Protein AF-A0A455U6M0-F1 (afdb_monomer_lite)

Structure (mmCIF, N/CA/C/O backbone):
data_AF-A0A455U6M0-F1
#
_entry.id   AF-A0A455U6M0-F1
#
loop_
_atom_site.group_PDB
_atom_site.id
_atom_site.type_symbol
_atom_site.label_atom_id
_atom_site.label_alt_id
_atom_site.label_comp_id
_atom_site.label_asym_id
_atom_site.label_entity_id
_atom_site.label_seq_id
_atom_site.pdbx_PDB_ins_code
_atom_site.Cartn_x
_atom_site.Cartn_y
_atom_site.Cartn_z
_atom_site.occupancy
_atom_site.B_iso_or_equiv
_atom_site.auth_seq_id
_atom_site.auth_comp_id
_atom_site.auth_asym_id
_atom_site.auth_atom_id
_atom_site.pdbx_PDB_model_num
ATOM 1 N N . MET A 1 1 ? 0.529 14.957 -4.512 1.00 75.62 1 MET A N 1
ATOM 2 C CA . MET A 1 1 ? 0.672 13.975 -3.422 1.00 75.62 1 MET A CA 1
ATOM 3 C C . MET A 1 1 ? 1.592 12.875 -3.913 1.00 75.62 1 MET A C 1
ATOM 5 O O . MET A 1 1 ? 1.333 12.337 -4.983 1.00 75.62 1 MET A O 1
ATOM 9 N N . THR A 1 2 ? 2.694 12.620 -3.212 1.00 90.81 2 THR A N 1
ATOM 10 C CA . THR A 1 2 ? 3.646 11.566 -3.594 1.00 90.81 2 THR A CA 1
ATOM 11 C C . THR A 1 2 ? 3.189 10.210 -3.072 1.00 90.81 2 THR A C 1
ATOM 13 O O . THR A 1 2 ? 2.400 10.134 -2.131 1.00 90.81 2 THR A O 1
ATOM 16 N N . TYR A 1 3 ? 3.732 9.139 -3.646 1.00 91.69 3 TYR A N 1
ATOM 17 C CA . TYR A 1 3 ? 3.509 7.770 -3.186 1.00 91.69 3 TYR A CA 1
ATOM 18 C C . TYR A 1 3 ? 3.711 7.627 -1.665 1.00 91.69 3 TYR A C 1
ATOM 20 O O . TYR A 1 3 ? 2.851 7.121 -0.952 1.00 91.69 3 TYR A O 1
ATOM 28 N N . GLU A 1 4 ? 4.824 8.140 -1.139 1.00 91.38 4 GLU A N 1
ATOM 29 C CA . GLU A 1 4 ? 5.170 8.055 0.281 1.00 91.38 4 GLU A CA 1
ATOM 30 C C . GLU A 1 4 ? 4.198 8.845 1.165 1.00 91.38 4 GLU A C 1
ATOM 32 O O . GLU A 1 4 ? 3.905 8.420 2.281 1.00 91.38 4 GLU A O 1
ATOM 37 N N . GLN A 1 5 ? 3.665 9.967 0.671 1.00 92.06 5 GLN A N 1
ATOM 38 C CA . GLN A 1 5 ? 2.620 10.710 1.377 1.00 92.06 5 GLN A CA 1
ATOM 39 C C . GLN A 1 5 ? 1.335 9.886 1.461 1.00 92.06 5 GLN A C 1
ATOM 41 O O . GLN A 1 5 ? 0.785 9.751 2.547 1.00 92.06 5 GLN A O 1
ATOM 46 N N . THR A 1 6 ? 0.914 9.250 0.363 1.00 92.69 6 THR A N 1
ATOM 47 C CA . THR A 1 6 ? -0.272 8.379 0.346 1.00 92.69 6 THR A CA 1
ATOM 48 C C . THR A 1 6 ? -0.145 7.213 1.327 1.00 92.69 6 THR A C 1
ATOM 50 O O . THR A 1 6 ? -1.109 6.887 2.019 1.00 92.69 6 THR A O 1
ATOM 53 N N . VAL A 1 7 ? 1.043 6.612 1.444 1.00 93.31 7 VAL A N 1
ATOM 54 C CA . VAL A 1 7 ? 1.326 5.554 2.432 1.00 93.31 7 VAL A CA 1
ATOM 55 C C . VAL A 1 7 ? 1.088 6.070 3.854 1.00 93.31 7 VAL A C 1
ATOM 57 O O . VAL A 1 7 ? 0.344 5.463 4.624 1.00 93.31 7 VAL A O 1
ATOM 60 N N . VAL A 1 8 ? 1.701 7.205 4.202 1.00 93.50 8 VAL A N 1
ATOM 61 C CA . VAL A 1 8 ? 1.610 7.796 5.545 1.00 93.50 8 VAL A CA 1
ATOM 62 C C . VAL A 1 8 ? 0.184 8.249 5.860 1.00 93.50 8 VAL A C 1
ATOM 64 O O . VAL A 1 8 ? -0.310 8.022 6.964 1.00 93.50 8 VAL A O 1
ATOM 67 N N . GLU A 1 9 ? -0.496 8.868 4.901 1.00 93.88 9 GLU A N 1
ATOM 68 C CA . GLU A 1 9 ? -1.883 9.306 5.043 1.00 93.88 9 GLU A CA 1
ATOM 69 C C . GLU A 1 9 ? -2.837 8.128 5.218 1.00 93.88 9 GLU A C 1
ATOM 71 O O . GLU A 1 9 ? -3.701 8.188 6.086 1.00 93.88 9 GLU A O 1
ATOM 76 N N . THR A 1 10 ? -2.639 7.032 4.479 1.00 94.31 10 THR A N 1
ATOM 77 C CA . THR A 1 10 ? -3.435 5.805 4.634 1.00 94.31 10 THR A CA 1
ATOM 78 C C . THR A 1 10 ? -3.305 5.265 6.058 1.00 94.31 10 THR A C 1
ATOM 80 O O . THR A 1 10 ? -4.315 5.049 6.724 1.00 94.31 10 THR A O 1
ATOM 83 N N . ILE A 1 11 ? -2.082 5.113 6.576 1.00 94.56 11 ILE A N 1
ATOM 84 C CA . ILE A 1 11 ? -1.853 4.611 7.942 1.00 94.56 11 ILE A CA 1
ATOM 85 C C . ILE A 1 11 ? -2.477 5.553 8.982 1.00 94.56 11 ILE A C 1
ATOM 87 O O . ILE A 1 11 ? -3.148 5.107 9.913 1.00 94.56 11 ILE A O 1
ATOM 91 N N . ASN A 1 12 ? -2.305 6.866 8.811 1.00 95.19 12 ASN A N 1
ATOM 92 C CA . ASN A 1 12 ? -2.906 7.854 9.703 1.00 95.19 12 ASN A CA 1
ATOM 93 C C . ASN A 1 12 ? -4.436 7.828 9.662 1.00 95.19 12 ASN A C 1
ATOM 95 O O . ASN A 1 12 ? -5.068 7.952 10.708 1.00 95.19 12 ASN A O 1
ATOM 99 N N . LEU A 1 13 ? -5.030 7.648 8.485 1.00 94.56 13 LEU A N 1
ATOM 100 C CA . LEU A 1 13 ? -6.471 7.526 8.324 1.00 94.56 13 LEU A CA 1
ATOM 101 C C . LEU A 1 13 ? -6.996 6.291 9.060 1.00 94.56 13 LEU A C 1
ATOM 103 O O . LEU A 1 13 ? -7.934 6.418 9.845 1.00 94.56 13 LEU A O 1
ATOM 107 N N . LEU A 1 14 ? -6.356 5.130 8.887 1.00 93.88 14 LEU A N 1
ATOM 108 C CA . LEU A 1 14 ? -6.725 3.903 9.604 1.00 93.88 14 LEU A CA 1
ATOM 109 C C . LEU A 1 14 ? -6.648 4.088 11.121 1.00 93.88 14 LEU A C 1
ATOM 111 O O . LEU A 1 14 ? -7.599 3.765 11.839 1.00 93.88 14 LEU A O 1
ATOM 115 N N . ARG A 1 15 ? -5.557 4.697 11.595 1.00 93.50 15 ARG A N 1
ATOM 116 C CA . ARG A 1 15 ? -5.365 5.031 13.005 1.00 93.50 15 ARG A CA 1
ATOM 117 C C . ARG A 1 15 ? -6.487 5.919 13.535 1.00 93.50 15 ARG A C 1
ATOM 119 O O . ARG A 1 15 ? -7.123 5.573 14.524 1.00 93.50 15 ARG A O 1
ATOM 126 N N . VAL A 1 16 ? -6.776 7.032 12.861 1.00 94.75 16 VAL A N 1
ATOM 127 C CA . VAL A 1 16 ? -7.798 7.996 13.298 1.00 94.75 16 VAL A CA 1
ATOM 128 C C . VAL A 1 16 ? -9.191 7.371 13.314 1.00 94.75 16 VAL A C 1
ATOM 130 O O . VAL A 1 16 ? -9.946 7.605 14.258 1.00 94.75 16 VAL A O 1
ATOM 133 N N . VAL A 1 17 ? -9.535 6.568 12.304 1.00 94.00 17 VAL A N 1
ATOM 134 C CA . VAL A 1 17 ? -10.834 5.883 12.226 1.00 94.00 17 VAL A CA 1
ATOM 135 C C . VAL A 1 17 ? -11.041 4.960 13.429 1.00 94.00 17 VAL A C 1
ATOM 137 O O . VAL A 1 17 ? -12.128 4.962 14.016 1.00 94.00 17 VAL A O 1
ATOM 140 N N . ARG A 1 18 ? -10.002 4.218 13.835 1.00 90.62 18 ARG A N 1
ATOM 141 C CA . ARG A 1 18 ? -10.059 3.292 14.976 1.00 90.62 18 ARG A CA 1
ATOM 142 C C . ARG A 1 18 ? -9.967 4.002 16.328 1.00 90.62 18 ARG A C 1
ATOM 144 O O . ARG A 1 18 ? -10.779 3.718 17.204 1.00 90.62 18 ARG A O 1
ATOM 151 N N . GLU A 1 19 ? -9.058 4.962 16.493 1.00 92.25 19 GLU A N 1
ATOM 152 C CA . GLU A 1 19 ? -8.882 5.716 17.745 1.00 92.25 19 GLU A CA 1
ATOM 153 C C . GLU A 1 19 ? -10.115 6.554 18.096 1.00 92.25 19 GLU A C 1
ATOM 155 O O . GLU A 1 19 ? -10.577 6.543 19.237 1.00 92.25 19 GLU A O 1
ATOM 160 N N . LYS A 1 20 ? -10.690 7.252 17.109 1.00 94.31 20 LYS A N 1
ATOM 161 C CA . LYS A 1 20 ? -11.885 8.083 17.314 1.00 94.31 20 LYS A CA 1
ATOM 162 C C . LYS A 1 20 ? -13.190 7.287 17.286 1.00 94.31 20 LYS A C 1
ATOM 164 O O . LYS A 1 20 ? -14.248 7.890 17.440 1.00 94.31 20 LYS A O 1
ATOM 169 N N . LYS A 1 21 ? -13.127 5.962 17.091 1.00 92.12 21 LYS A N 1
ATOM 170 C CA . LYS A 1 21 ? -14.291 5.063 17.013 1.00 92.12 21 LYS A CA 1
ATOM 171 C C . LYS A 1 21 ? -15.359 5.576 16.035 1.00 92.12 21 LYS A C 1
ATOM 173 O O . LYS A 1 21 ? -16.546 5.570 16.343 1.00 92.12 21 LYS A O 1
ATOM 178 N N . LEU A 1 22 ? -14.924 6.057 14.864 1.00 93.44 22 LEU A N 1
ATOM 179 C CA . LEU A 1 22 ? -15.825 6.635 13.850 1.00 93.44 22 LEU A CA 1
ATOM 180 C C . LEU A 1 22 ? -16.738 5.58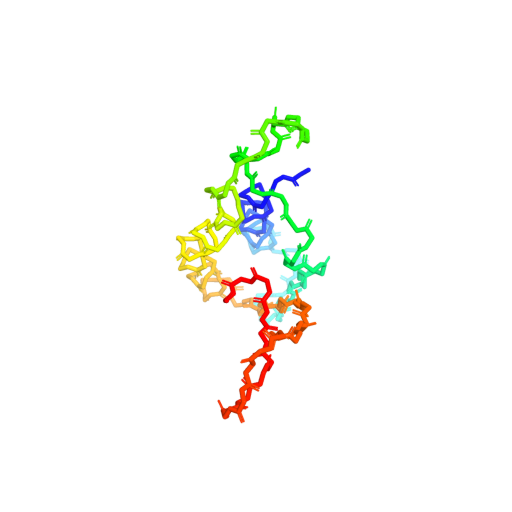3 13.213 1.00 93.44 22 LEU A C 1
ATOM 182 O O . LEU A 1 22 ? -17.798 5.908 12.687 1.00 93.44 22 LEU A O 1
ATOM 186 N N . ILE A 1 23 ? -16.300 4.328 13.250 1.00 92.88 23 ILE A N 1
ATOM 187 C CA . ILE A 1 23 ? -17.040 3.152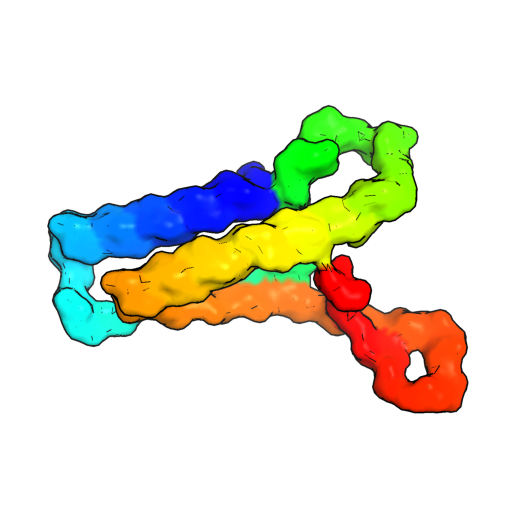 12.811 1.00 92.88 23 ILE A CA 1
ATOM 188 C C . ILE A 1 23 ? -16.987 2.098 13.915 1.00 92.88 23 ILE A C 1
ATOM 190 O O . ILE A 1 23 ? -16.122 2.152 14.795 1.00 92.88 23 ILE A O 1
ATOM 194 N N . ASP A 1 24 ? -17.886 1.119 13.841 1.00 90.62 24 ASP A N 1
ATOM 195 C CA . ASP A 1 24 ? -17.888 -0.011 14.766 1.00 90.62 24 ASP A CA 1
ATOM 196 C C . ASP A 1 24 ? -16.524 -0.729 14.754 1.00 90.62 24 ASP A C 1
ATOM 198 O O . ASP A 1 24 ? -15.881 -0.880 13.710 1.00 90.62 24 ASP A O 1
ATOM 202 N N . ALA A 1 25 ? -16.074 -1.195 15.918 1.00 86.00 25 ALA A N 1
ATOM 203 C CA . ALA A 1 25 ? -14.780 -1.855 16.075 1.00 86.00 25 ALA A CA 1
ATOM 204 C C . ALA A 1 25 ? -14.662 -3.111 15.195 1.00 86.00 25 ALA A C 1
ATOM 206 O O . ALA A 1 25 ? -13.567 -3.464 14.763 1.00 86.00 25 ALA A O 1
ATOM 207 N N . LYS A 1 26 ? -15.794 -3.762 14.896 1.00 86.94 26 LYS A N 1
ATOM 208 C CA . LYS A 1 26 ? -15.863 -4.940 14.017 1.00 86.94 26 LYS A CA 1
ATOM 209 C C . LYS A 1 26 ? -16.130 -4.607 12.550 1.00 86.94 26 LYS A C 1
ATOM 211 O O . LYS A 1 26 ? -16.073 -5.508 11.718 1.00 86.94 26 LYS A O 1
ATOM 216 N N . ALA A 1 27 ? -16.434 -3.351 12.221 1.00 91.19 27 ALA A N 1
ATOM 217 C CA . ALA A 1 27 ? -16.698 -2.970 10.842 1.00 91.19 27 ALA A CA 1
ATOM 218 C C . ALA A 1 27 ? -15.409 -3.095 10.006 1.00 91.19 27 ALA A C 1
ATOM 220 O O . ALA A 1 27 ? -14.358 -2.586 10.431 1.00 91.19 27 ALA A O 1
ATOM 221 N N . PRO A 1 28 ? -15.468 -3.757 8.835 1.00 89.00 28 PRO A N 1
ATOM 222 C CA . PRO A 1 28 ? -14.321 -3.864 7.946 1.00 89.00 28 PRO A CA 1
ATOM 223 C C . PRO A 1 28 ? -13.982 -2.492 7.357 1.00 89.00 28 PRO A C 1
ATOM 225 O O . PRO A 1 28 ? -14.876 -1.721 7.006 1.00 89.00 28 PRO A O 1
ATOM 228 N N . ILE A 1 29 ? -12.688 -2.200 7.226 1.00 94.75 29 ILE A N 1
ATOM 229 C CA . ILE A 1 29 ? -12.211 -1.040 6.467 1.00 94.75 29 ILE A CA 1
ATOM 230 C C . ILE A 1 29 ? -11.675 -1.541 5.132 1.00 94.75 29 ILE A C 1
ATOM 232 O O . ILE A 1 29 ? -10.913 -2.504 5.094 1.00 94.75 29 ILE A O 1
ATOM 236 N N . VAL A 1 30 ? -12.061 -0.883 4.041 1.00 95.06 30 VAL A N 1
ATOM 237 C CA . VAL A 1 30 ? -11.504 -1.141 2.712 1.00 95.06 30 VAL A CA 1
ATOM 238 C C . VAL A 1 30 ? -10.930 0.157 2.173 1.00 95.06 30 VAL A C 1
ATOM 240 O O . VAL A 1 30 ? -11.636 1.160 2.079 1.00 95.06 30 VAL A O 1
ATOM 243 N N . VAL A 1 31 ? -9.651 0.130 1.812 1.00 94.75 31 VAL A N 1
ATOM 244 C CA . VAL A 1 31 ? -8.975 1.224 1.116 1.00 94.75 31 VAL A CA 1
ATOM 245 C C . VAL A 1 31 ? -8.666 0.767 -0.301 1.00 94.75 31 VAL A C 1
ATOM 247 O O . VAL A 1 31 ? -8.186 -0.345 -0.503 1.00 94.75 31 VAL A O 1
ATOM 250 N N . VAL A 1 32 ? -8.936 1.622 -1.285 1.00 95.12 32 VAL A N 1
ATOM 251 C CA . VAL A 1 32 ? -8.635 1.351 -2.694 1.00 95.12 32 VAL A CA 1
ATOM 252 C C . VAL A 1 32 ? -7.638 2.384 -3.199 1.00 95.1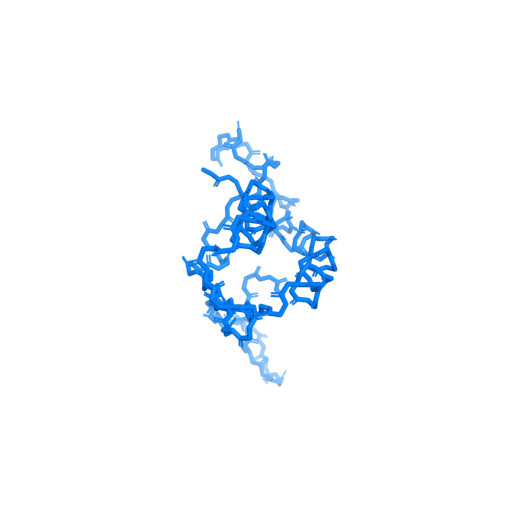2 32 VAL A C 1
ATOM 254 O O . VAL A 1 32 ? -7.863 3.586 -3.073 1.00 95.12 32 VAL A O 1
ATOM 257 N N . TRP A 1 33 ? -6.535 1.917 -3.774 1.00 93.25 33 TRP A N 1
ATOM 258 C CA . TRP A 1 33 ? -5.557 2.737 -4.479 1.00 93.25 33 TRP A CA 1
ATOM 259 C C . TRP A 1 33 ? -5.738 2.561 -5.984 1.00 93.25 33 TRP A C 1
ATOM 261 O O . TRP A 1 33 ? -5.390 1.515 -6.530 1.00 93.25 33 TRP A O 1
ATOM 271 N N . ASP A 1 34 ? -6.258 3.590 -6.651 1.00 91.44 34 ASP A N 1
ATOM 272 C CA . ASP A 1 34 ? -6.472 3.613 -8.100 1.00 91.44 34 ASP A CA 1
ATOM 273 C C . ASP A 1 34 ? -5.675 4.751 -8.765 1.00 91.44 34 ASP A C 1
ATOM 275 O O . ASP A 1 34 ? -5.966 5.922 -8.541 1.00 91.44 34 ASP A O 1
ATOM 279 N N . SER A 1 35 ? -4.619 4.501 -9.543 1.00 88.25 35 SER A N 1
ATOM 280 C CA . SER A 1 35 ? -3.886 3.236 -9.718 1.00 88.25 35 SER A CA 1
ATOM 281 C C . SER A 1 35 ? -2.437 3.426 -9.276 1.00 88.25 35 SER A C 1
ATOM 283 O O . SER A 1 35 ? -1.887 4.524 -9.390 1.00 88.25 35 SER A O 1
ATOM 285 N N . LEU A 1 36 ? -1.786 2.360 -8.802 1.00 88.12 36 LEU A N 1
ATOM 286 C CA . LEU A 1 36 ? -0.385 2.398 -8.367 1.00 88.12 36 LEU A CA 1
ATOM 287 C C . LEU A 1 36 ? 0.540 2.921 -9.473 1.00 88.12 36 LEU A C 1
ATOM 289 O O . LEU A 1 36 ? 1.453 3.690 -9.198 1.00 88.12 36 LEU A O 1
ATOM 293 N N . ALA A 1 37 ? 0.264 2.546 -10.725 1.00 85.12 37 ALA A N 1
ATOM 294 C CA . ALA A 1 37 ? 1.035 2.951 -11.899 1.00 85.12 37 ALA A CA 1
ATOM 295 C C . ALA A 1 37 ? 1.066 4.472 -12.137 1.00 85.12 37 ALA A C 1
ATOM 297 O O . ALA A 1 37 ? 1.973 4.955 -12.810 1.00 85.12 37 ALA A O 1
ATOM 298 N N . SER A 1 38 ? 0.089 5.213 -11.609 1.00 85.88 38 SER A N 1
ATOM 299 C CA . SER A 1 38 ? -0.002 6.671 -11.749 1.00 85.88 38 SER A CA 1
ATOM 300 C C . SER A 1 38 ? 0.654 7.429 -10.591 1.00 85.88 38 SER A C 1
ATOM 302 O O . SER A 1 38 ? 0.730 8.657 -10.630 1.00 85.88 38 SER A O 1
ATOM 304 N N . MET A 1 39 ? 1.095 6.735 -9.537 1.00 89.25 39 MET A N 1
ATOM 305 C CA . MET A 1 39 ? 1.683 7.379 -8.366 1.00 89.25 39 MET A CA 1
ATOM 306 C C . MET A 1 39 ? 3.113 7.842 -8.648 1.00 89.25 39 MET A C 1
ATOM 308 O O . MET A 1 39 ? 3.915 7.128 -9.248 1.00 89.25 39 MET A O 1
ATOM 312 N N . VAL A 1 40 ? 3.448 9.037 -8.160 1.00 89.44 40 VAL A N 1
ATOM 313 C CA . VAL A 1 40 ? 4.775 9.635 -8.337 1.00 89.44 40 VAL A CA 1
ATOM 314 C C . VAL A 1 40 ? 5.574 9.480 -7.041 1.00 89.44 40 VAL A C 1
ATOM 316 O O . VAL A 1 40 ? 5.147 9.997 -6.003 1.00 89.44 40 VAL A O 1
ATOM 319 N N . PRO A 1 41 ? 6.720 8.778 -7.048 1.00 89.38 41 PRO A N 1
ATOM 320 C CA . PRO A 1 41 ? 7.584 8.693 -5.878 1.00 89.38 41 PRO A CA 1
ATOM 321 C C . PRO A 1 41 ? 8.246 10.047 -5.612 1.00 89.38 41 PRO A C 1
ATOM 323 O O . PRO A 1 41 ? 8.568 10.796 -6.538 1.00 89.38 41 PRO A O 1
ATOM 326 N N . LYS A 1 42 ? 8.504 10.355 -4.340 1.00 87.62 42 LYS A N 1
ATOM 327 C CA . LYS A 1 42 ? 9.056 11.649 -3.912 1.00 87.62 42 LYS A CA 1
ATOM 328 C C . LYS A 1 42 ? 10.373 12.000 -4.608 1.00 87.62 42 LYS A C 1
ATOM 330 O O . LYS A 1 42 ? 10.618 13.162 -4.890 1.00 87.62 42 LYS A O 1
ATOM 335 N N . GLN A 1 43 ? 11.190 10.999 -4.939 1.00 83.81 43 GLN A N 1
ATOM 336 C CA . GLN A 1 43 ? 12.462 11.186 -5.653 1.00 83.81 43 GLN A CA 1
ATOM 337 C C . GLN A 1 43 ? 12.309 11.781 -7.063 1.00 83.81 43 GLN A C 1
ATOM 339 O O . GLN A 1 43 ? 13.268 12.342 -7.590 1.00 83.81 43 GLN A O 1
ATOM 344 N N . ILE A 1 44 ? 11.131 11.627 -7.675 1.00 84.06 44 ILE A N 1
ATOM 345 C CA . ILE A 1 44 ? 10.817 12.125 -9.022 1.00 84.06 44 ILE A CA 1
ATOM 346 C C . ILE A 1 44 ? 9.899 13.348 -8.953 1.00 84.06 44 ILE A C 1
ATOM 348 O O . ILE A 1 44 ? 9.912 14.158 -9.868 1.00 84.06 44 ILE A O 1
ATOM 352 N N . ALA A 1 45 ? 9.136 13.512 -7.869 1.00 84.19 45 ALA A N 1
ATOM 353 C CA . ALA A 1 45 ? 8.130 14.565 -7.736 1.00 84.19 45 ALA A CA 1
ATOM 354 C C . ALA A 1 45 ? 8.666 15.987 -7.995 1.00 84.19 45 ALA A C 1
ATOM 356 O O . ALA A 1 45 ? 7.948 16.797 -8.574 1.00 84.19 45 ALA A O 1
ATOM 357 N N . ASP A 1 46 ? 9.919 16.257 -7.618 1.00 81.38 46 ASP A N 1
ATOM 358 C CA . ASP A 1 46 ? 10.560 17.571 -7.777 1.00 81.38 46 ASP A CA 1
ATOM 359 C C . ASP A 1 46 ? 11.438 17.678 -9.042 1.00 81.38 46 ASP A C 1
ATOM 361 O O . ASP A 1 46 ? 12.064 18.711 -9.281 1.00 81.38 46 ASP A O 1
ATOM 365 N N . LYS A 1 47 ? 11.525 16.616 -9.856 1.00 80.06 47 LYS A N 1
ATOM 366 C CA . LYS A 1 47 ? 12.337 16.602 -11.080 1.00 80.06 47 LYS A CA 1
ATOM 367 C C . LYS A 1 47 ? 11.528 17.075 -12.281 1.00 80.06 47 LYS A C 1
ATOM 369 O O . LYS A 1 47 ? 10.380 16.682 -12.477 1.00 80.06 47 LYS A O 1
ATOM 374 N N . SER A 1 48 ? 12.165 17.867 -13.136 1.00 74.69 48 SER A N 1
ATOM 375 C CA . SER A 1 48 ? 11.626 18.220 -14.445 1.00 74.69 48 SER A CA 1
ATOM 376 C C . SER A 1 48 ? 11.749 17.046 -15.426 1.00 74.69 48 SER A C 1
ATOM 378 O O . SER A 1 48 ? 12.574 16.144 -15.250 1.00 74.69 48 SER A O 1
ATOM 380 N N . ALA A 1 49 ? 10.899 17.026 -16.457 1.00 71.62 49 ALA A N 1
ATOM 381 C CA . ALA A 1 49 ? 10.804 15.890 -17.377 1.00 71.62 49 ALA A CA 1
ATOM 382 C C . ALA A 1 49 ? 12.098 15.613 -18.163 1.00 71.62 49 ALA A C 1
ATOM 384 O O . ALA A 1 49 ? 12.383 14.472 -18.509 1.00 71.62 49 ALA A O 1
ATOM 385 N N . ASP A 1 50 ? 12.891 16.652 -18.395 1.00 73.50 50 ASP A N 1
ATOM 386 C CA . ASP A 1 50 ? 14.206 16.636 -19.032 1.00 73.50 50 ASP A CA 1
ATOM 387 C C . ASP A 1 50 ? 15.341 16.155 -18.107 1.00 73.50 50 ASP A C 1
ATOM 389 O O . ASP A 1 50 ? 16.400 15.769 -18.595 1.00 73.50 50 ASP A O 1
ATOM 393 N N . ALA A 1 51 ? 15.121 16.121 -16.788 1.00 75.44 51 ALA A N 1
ATOM 394 C CA . ALA A 1 51 ? 16.090 15.651 -15.793 1.00 75.44 51 ALA A CA 1
ATOM 395 C C . ALA A 1 51 ? 15.888 14.177 -15.378 1.00 75.44 51 ALA A C 1
ATOM 397 O O . ALA A 1 51 ? 16.605 13.672 -14.504 1.00 75.44 51 ALA A O 1
ATOM 398 N N . MET A 1 52 ? 14.903 13.486 -15.964 1.00 76.56 52 MET A N 1
ATOM 399 C CA . MET A 1 52 ? 14.620 12.079 -15.677 1.00 76.56 52 MET A CA 1
ATOM 400 C C . MET A 1 52 ? 15.636 11.148 -16.353 1.00 76.56 52 MET A C 1
ATOM 402 O O . MET A 1 52 ? 15.899 11.247 -17.548 1.00 76.56 52 MET A O 1
ATOM 406 N N . ASN A 1 53 ? 16.169 10.193 -15.590 1.00 73.50 53 ASN A N 1
ATOM 407 C CA . ASN A 1 53 ? 17.150 9.203 -16.043 1.00 73.50 53 ASN A CA 1
ATOM 408 C C . ASN A 1 53 ? 16.625 7.766 -15.866 1.00 73.50 53 ASN A C 1
ATOM 410 O O . ASN A 1 53 ? 15.638 7.529 -15.176 1.00 73.50 53 ASN A O 1
ATOM 414 N N . MET A 1 54 ? 17.330 6.758 -16.406 1.00 66.50 54 MET A N 1
ATOM 415 C CA . MET A 1 54 ? 16.927 5.338 -16.282 1.00 66.50 54 MET A CA 1
ATOM 416 C C . MET A 1 54 ? 16.711 4.870 -14.830 1.00 66.50 54 MET A C 1
ATOM 418 O O . MET A 1 54 ? 15.900 3.978 -14.585 1.00 66.50 54 MET A O 1
ATOM 422 N N . ASN A 1 55 ? 17.410 5.469 -13.860 1.00 70.81 55 ASN A N 1
ATOM 423 C CA . AS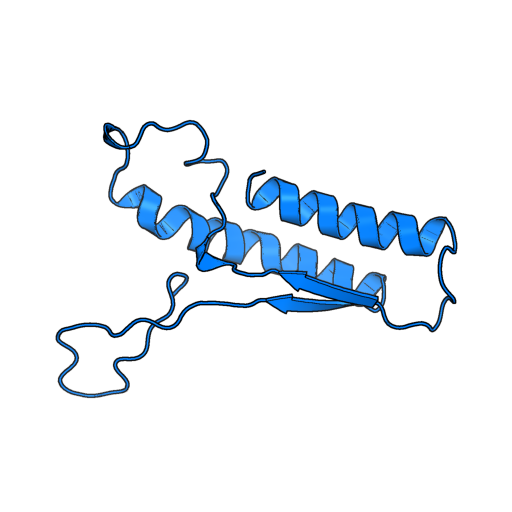N A 1 55 ? 17.248 5.163 -12.436 1.00 70.81 55 ASN A CA 1
ATOM 424 C C . ASN A 1 55 ? 15.832 5.509 -11.926 1.00 70.81 55 ASN A C 1
ATOM 426 O O . ASN A 1 55 ? 15.306 4.825 -11.048 1.00 70.81 55 ASN A O 1
ATOM 430 N N . ASP A 1 56 ? 15.190 6.520 -12.511 1.00 76.62 56 ASP A N 1
ATOM 431 C CA . ASP A 1 56 ? 13.870 7.002 -12.104 1.00 76.62 56 ASP A CA 1
ATOM 432 C C . ASP A 1 56 ? 12.760 6.004 -12.484 1.00 76.62 56 ASP A C 1
ATOM 434 O O . ASP A 1 56 ? 11.829 5.787 -11.711 1.00 76.62 56 ASP A O 1
ATOM 438 N N . ASN A 1 57 ? 12.927 5.245 -13.572 1.00 74.06 57 ASN A N 1
ATOM 439 C CA . ASN A 1 57 ? 11.956 4.224 -13.994 1.00 74.06 57 ASN A CA 1
ATOM 440 C C . ASN A 1 57 ? 11.743 3.103 -12.959 1.00 74.06 57 ASN A C 1
ATOM 442 O O . ASN A 1 57 ? 10.708 2.445 -12.963 1.00 74.06 57 ASN A O 1
ATOM 446 N N . THR A 1 58 ? 12.705 2.881 -12.056 1.00 82.06 58 THR A N 1
ATOM 447 C CA . THR A 1 58 ? 12.615 1.859 -10.992 1.00 82.06 58 THR A CA 1
ATOM 448 C C . THR A 1 58 ? 12.346 2.452 -9.608 1.00 82.06 58 THR A C 1
ATOM 450 O O . THR A 1 58 ? 12.312 1.719 -8.616 1.00 82.06 58 THR A O 1
ATOM 453 N N . ALA A 1 59 ? 12.206 3.776 -9.495 1.00 85.81 59 ALA A N 1
ATOM 454 C CA . ALA A 1 59 ? 12.052 4.440 -8.203 1.00 85.81 59 ALA A CA 1
ATOM 455 C C . ALA A 1 59 ? 10.744 4.031 -7.518 1.00 85.81 59 ALA A C 1
ATOM 457 O O . ALA A 1 59 ? 10.757 3.703 -6.332 1.00 85.81 59 ALA A O 1
ATOM 458 N N . LEU A 1 60 ? 9.643 3.963 -8.276 1.00 87.56 60 LEU A N 1
ATOM 459 C CA . LEU A 1 60 ? 8.359 3.504 -7.750 1.00 87.56 60 LEU A CA 1
ATOM 460 C C . LEU A 1 60 ? 8.469 2.054 -7.258 1.00 87.56 60 LEU A C 1
ATOM 462 O O . LEU A 1 60 ? 8.135 1.781 -6.112 1.00 87.56 60 LEU A O 1
ATOM 466 N N . ALA A 1 61 ? 9.053 1.149 -8.052 1.00 86.50 61 ALA A N 1
ATOM 467 C CA . ALA A 1 61 ? 9.228 -0.255 -7.667 1.00 86.50 61 ALA A CA 1
ATOM 468 C C . ALA A 1 61 ? 10.006 -0.438 -6.353 1.00 86.50 61 ALA A C 1
ATOM 470 O O . ALA A 1 61 ? 9.628 -1.242 -5.491 1.00 86.50 61 ALA A O 1
ATOM 471 N N . ARG A 1 62 ? 11.069 0.351 -6.167 1.00 87.25 62 ARG A N 1
ATOM 472 C CA . ARG A 1 62 ? 11.868 0.358 -4.935 1.00 87.25 62 ARG A CA 1
ATOM 473 C C . ARG A 1 62 ? 11.098 0.940 -3.752 1.00 87.25 62 ARG A C 1
ATOM 475 O O . ARG A 1 62 ? 11.088 0.326 -2.685 1.00 87.25 62 ARG A O 1
ATOM 482 N N . ALA A 1 63 ? 10.420 2.073 -3.939 1.00 88.88 63 ALA A N 1
ATOM 483 C CA . ALA A 1 63 ? 9.611 2.704 -2.898 1.00 88.88 63 ALA A CA 1
ATOM 484 C C . ALA A 1 63 ? 8.462 1.788 -2.439 1.00 88.88 63 ALA A C 1
ATOM 486 O O . ALA A 1 63 ? 8.252 1.602 -1.237 1.00 88.88 63 ALA A O 1
ATOM 487 N N . THR A 1 64 ? 7.769 1.148 -3.383 1.00 89.94 64 THR A N 1
ATOM 488 C CA . THR A 1 64 ? 6.712 0.163 -3.126 1.00 89.94 64 THR A CA 1
ATOM 489 C C . THR A 1 64 ? 7.239 -1.025 -2.327 1.00 89.94 64 THR A C 1
ATOM 491 O O . THR A 1 64 ? 6.682 -1.360 -1.285 1.00 89.94 64 THR A O 1
ATOM 494 N N . SER A 1 65 ? 8.370 -1.604 -2.738 1.00 89.56 65 SER A N 1
ATOM 495 C CA . SER A 1 65 ? 8.974 -2.760 -2.058 1.00 89.56 65 SER A CA 1
ATOM 496 C C . SER A 1 65 ? 9.385 -2.470 -0.606 1.00 89.56 65 SER A C 1
ATOM 498 O O . SER A 1 65 ? 9.325 -3.358 0.247 1.00 89.56 65 SER A O 1
ATOM 500 N N . ALA A 1 66 ? 9.793 -1.233 -0.307 1.00 89.31 66 ALA A N 1
ATOM 501 C CA . ALA A 1 66 ? 10.147 -0.813 1.048 1.00 89.31 66 ALA A CA 1
ATOM 502 C C . ALA A 1 66 ? 8.915 -0.573 1.941 1.00 89.31 66 ALA A C 1
ATOM 504 O O . ALA A 1 66 ? 8.913 -0.940 3.113 1.00 89.31 66 ALA A O 1
ATOM 505 N N . SER A 1 67 ? 7.864 0.031 1.390 1.00 90.25 67 SER A N 1
ATOM 506 C CA . SER A 1 67 ? 6.702 0.520 2.149 1.00 90.25 67 SER A CA 1
ATOM 507 C C . SER A 1 67 ? 5.556 -0.485 2.283 1.00 90.25 67 SER A C 1
ATOM 509 O O . SER A 1 67 ? 4.832 -0.425 3.272 1.00 90.25 67 SER A O 1
ATOM 511 N N . PHE A 1 68 ? 5.407 -1.449 1.365 1.00 90.38 68 PHE A N 1
ATOM 512 C CA . PHE A 1 68 ? 4.338 -2.460 1.439 1.00 90.38 68 PHE A CA 1
ATOM 513 C C . PHE A 1 68 ? 4.381 -3.293 2.719 1.00 90.38 68 PHE A C 1
ATOM 515 O O . PHE A 1 68 ? 3.336 -3.691 3.222 1.00 90.38 68 PHE A O 1
ATOM 522 N N . LYS A 1 69 ? 5.571 -3.495 3.295 1.00 91.31 69 LYS A N 1
ATOM 523 C CA . LYS A 1 69 ? 5.730 -4.164 4.594 1.00 91.31 69 LYS A CA 1
ATOM 524 C C . LYS A 1 69 ? 5.057 -3.382 5.726 1.00 91.31 69 LYS A C 1
ATOM 526 O O . LYS A 1 69 ? 4.377 -3.975 6.552 1.00 91.31 69 LYS A O 1
ATOM 531 N N . LEU A 1 70 ? 5.213 -2.056 5.727 1.00 92.00 70 LEU A N 1
ATOM 532 C CA . LEU A 1 70 ? 4.604 -1.168 6.723 1.00 92.00 70 LEU A CA 1
ATOM 533 C C . LEU A 1 70 ? 3.082 -1.121 6.567 1.00 92.00 70 LEU A C 1
ATOM 535 O O . LEU A 1 70 ? 2.353 -1.119 7.552 1.00 92.00 70 LEU A O 1
ATOM 539 N N . ILE A 1 71 ? 2.604 -1.108 5.322 1.00 93.06 71 ILE A N 1
ATOM 540 C CA . ILE A 1 71 ? 1.170 -1.096 5.031 1.00 93.06 71 ILE A CA 1
ATOM 541 C C . ILE A 1 71 ? 0.523 -2.419 5.429 1.00 93.06 71 ILE A C 1
ATOM 543 O O . ILE A 1 71 ? -0.531 -2.403 6.046 1.00 93.06 71 ILE A O 1
ATOM 547 N N . ALA A 1 72 ? 1.158 -3.550 5.113 1.00 93.94 72 ALA A N 1
ATOM 548 C CA . ALA A 1 72 ? 0.660 -4.866 5.497 1.00 93.94 72 ALA A CA 1
ATOM 549 C C . ALA A 1 72 ? 0.498 -4.978 7.019 1.00 93.94 72 ALA A C 1
ATOM 551 O O . ALA A 1 72 ? -0.536 -5.447 7.483 1.00 93.94 72 ALA A O 1
ATOM 552 N N . GLN A 1 73 ? 1.473 -4.473 7.782 1.00 94.38 73 GLN A N 1
ATOM 553 C CA . GLN A 1 73 ? 1.375 -4.396 9.238 1.00 94.38 73 GLN A CA 1
ATOM 554 C C . GLN A 1 73 ? 0.204 -3.506 9.685 1.00 94.38 73 GLN A C 1
ATOM 556 O O . GLN A 1 73 ? -0.623 -3.939 10.477 1.00 94.38 73 GLN A O 1
ATOM 561 N N . ALA A 1 74 ? 0.072 -2.295 9.135 1.00 93.81 74 ALA A N 1
ATOM 562 C CA . ALA A 1 74 ? -1.038 -1.405 9.484 1.00 93.81 74 ALA A CA 1
ATOM 563 C C . ALA A 1 74 ? -2.417 -1.986 9.109 1.00 93.81 74 ALA A C 1
ATOM 565 O O . ALA A 1 74 ? -3.406 -1.757 9.804 1.00 93.81 74 ALA A O 1
ATOM 566 N N . CYS A 1 75 ? -2.503 -2.733 8.007 1.00 93.88 75 CYS A N 1
ATOM 567 C CA . CYS A 1 75 ? -3.717 -3.432 7.603 1.00 93.88 75 CYS A CA 1
ATOM 568 C C . CYS A 1 75 ? -4.131 -4.501 8.621 1.00 93.88 75 CYS A C 1
ATOM 570 O O . CYS A 1 75 ? -5.321 -4.604 8.922 1.00 93.88 75 CYS A O 1
ATOM 572 N N . ASP A 1 76 ? -3.167 -5.242 9.170 1.00 93.62 76 ASP A N 1
ATOM 573 C CA . ASP A 1 76 ? -3.398 -6.231 10.227 1.00 93.62 76 ASP A CA 1
ATOM 574 C C . ASP A 1 76 ? -3.832 -5.550 11.537 1.00 93.62 76 ASP A C 1
ATOM 576 O O . ASP A 1 76 ? -4.909 -5.840 12.061 1.00 93.62 76 ASP A O 1
ATOM 580 N N . ASP A 1 77 ? -3.078 -4.537 11.982 1.00 91.94 77 ASP A N 1
ATOM 581 C CA . ASP A 1 77 ? -3.335 -3.797 13.227 1.00 91.94 77 ASP A CA 1
ATOM 582 C C . ASP A 1 77 ? -4.740 -3.161 13.267 1.00 91.94 77 ASP A C 1
ATOM 584 O O . ASP A 1 77 ? -5.377 -3.081 14.321 1.00 91.94 77 ASP A O 1
ATOM 588 N N . TYR A 1 78 ? -5.246 -2.697 12.118 1.00 92.12 78 TYR A N 1
ATOM 589 C CA . TYR A 1 78 ? -6.516 -1.969 12.026 1.00 92.12 78 TYR A CA 1
ATOM 590 C C . TYR A 1 78 ? -7.660 -2.749 11.359 1.00 92.12 78 TYR A C 1
ATOM 592 O O . TYR A 1 78 ? -8.736 -2.169 11.151 1.00 92.12 78 TYR A O 1
ATOM 600 N N . ASN A 1 79 ? -7.479 -4.042 11.060 1.00 92.06 79 ASN A N 1
ATOM 601 C CA . ASN A 1 79 ? -8.438 -4.881 10.326 1.00 92.06 79 ASN A CA 1
ATOM 602 C C . ASN A 1 79 ? -8.933 -4.192 9.037 1.00 92.06 79 ASN A C 1
ATOM 604 O O . ASN A 1 79 ? -10.117 -3.863 8.880 1.00 92.06 79 ASN A O 1
ATOM 608 N N . CYS A 1 80 ? -7.981 -3.886 8.156 1.00 94.81 80 CYS A N 1
ATOM 609 C CA . CYS A 1 80 ? -8.197 -3.183 6.901 1.00 94.81 80 CYS A CA 1
ATOM 610 C C . CYS A 1 80 ? -7.760 -4.034 5.707 1.00 94.81 80 CYS A C 1
ATOM 612 O O . CYS A 1 80 ? -6.665 -4.586 5.685 1.00 94.81 80 CYS A O 1
ATOM 614 N N . LEU A 1 81 ? -8.579 -4.046 4.659 1.00 95.00 81 LEU A N 1
ATOM 615 C CA . LEU A 1 81 ? -8.231 -4.571 3.345 1.00 95.00 81 LEU A CA 1
ATOM 616 C C . LEU A 1 81 ? -7.736 -3.429 2.451 1.00 95.00 81 LEU A C 1
ATOM 618 O O . LEU A 1 81 ? -8.468 -2.470 2.213 1.00 95.00 81 LEU A O 1
ATOM 622 N N . LEU A 1 82 ? -6.519 -3.545 1.924 1.00 95.00 82 LEU A N 1
ATOM 623 C CA . LEU A 1 82 ? -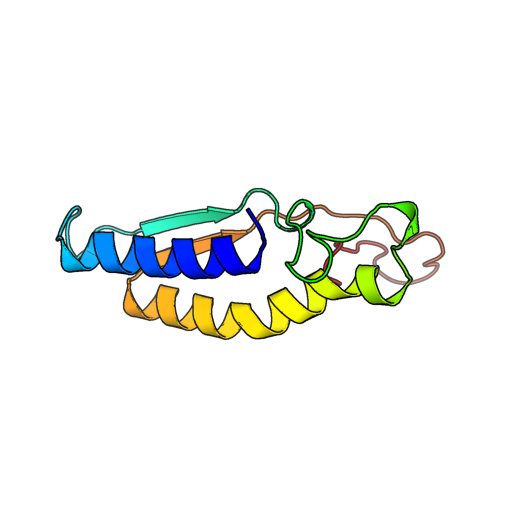6.022 -2.653 0.879 1.00 95.00 82 LEU A CA 1
ATOM 624 C C . LEU A 1 82 ? -6.154 -3.322 -0.494 1.00 95.00 82 LEU A C 1
ATOM 626 O O . LEU A 1 82 ? -5.590 -4.388 -0.730 1.00 95.00 82 LEU A O 1
ATOM 630 N N . ILE A 1 83 ? -6.857 -2.664 -1.412 1.00 94.88 83 ILE A N 1
ATOM 631 C CA . ILE A 1 83 ? -6.965 -3.051 -2.820 1.00 94.88 83 ILE A CA 1
ATOM 632 C C . ILE A 1 83 ? -6.125 -2.082 -3.640 1.00 94.88 83 ILE A C 1
ATOM 634 O O . ILE A 1 83 ? -6.327 -0.873 -3.579 1.00 94.88 83 ILE A O 1
ATOM 638 N N . VAL A 1 84 ? -5.196 -2.607 -4.433 1.00 93.12 84 VAL A N 1
ATOM 639 C CA . VAL A 1 84 ? -4.324 -1.794 -5.283 1.00 93.12 84 VAL A CA 1
ATOM 640 C C . VAL A 1 84 ? -4.606 -2.121 -6.738 1.00 93.12 84 VAL A C 1
ATOM 642 O O . VAL A 1 84 ? -4.393 -3.250 -7.178 1.00 93.12 84 VAL A O 1
ATOM 645 N N . LEU A 1 85 ? -5.071 -1.128 -7.489 1.00 92.62 85 LEU A N 1
ATOM 646 C CA . LEU A 1 85 ? -5.248 -1.245 -8.926 1.00 92.62 85 LEU A CA 1
ATOM 647 C C . LEU A 1 85 ? -3.930 -0.955 -9.629 1.00 92.62 85 LEU A C 1
ATOM 649 O O . LEU A 1 85 ? -3.188 -0.035 -9.277 1.00 92.62 85 LEU A O 1
ATOM 653 N N . ASN A 1 86 ? -3.631 -1.766 -10.635 1.00 89.38 86 ASN A N 1
ATOM 654 C CA . ASN A 1 86 ? -2.432 -1.631 -11.438 1.00 89.38 86 ASN A CA 1
ATOM 655 C C . ASN A 1 86 ? -2.761 -1.853 -12.914 1.00 89.38 86 ASN A C 1
ATOM 657 O O . ASN A 1 86 ? -3.773 -2.461 -13.257 1.00 89.38 86 ASN A O 1
ATOM 661 N N . GLN A 1 87 ? -1.892 -1.353 -13.784 1.00 85.00 87 GLN A N 1
ATOM 662 C CA . GLN A 1 87 ? -2.038 -1.481 -15.228 1.00 85.00 87 GLN A CA 1
ATOM 663 C C . GLN A 1 87 ? -1.220 -2.673 -15.722 1.00 85.00 87 GLN A C 1
ATOM 665 O O . GLN A 1 87 ? -0.075 -2.859 -15.314 1.00 85.00 87 GLN A O 1
ATOM 670 N N . THR A 1 88 ? -1.771 -3.460 -16.640 1.00 86.44 88 THR A N 1
ATOM 671 C CA . THR A 1 88 ? -1.009 -4.464 -17.390 1.00 86.44 88 THR A CA 1
ATOM 672 C C . THR A 1 88 ? -0.398 -3.830 -18.636 1.00 86.44 88 THR A C 1
ATOM 674 O O . THR A 1 88 ? -1.039 -3.032 -19.319 1.00 86.44 88 THR A O 1
ATOM 677 N N . ARG A 1 89 ? 0.839 -4.198 -18.961 1.00 82.12 89 ARG A N 1
ATOM 678 C CA . ARG A 1 89 ? 1.518 -3.874 -20.220 1.00 82.12 89 ARG A CA 1
ATOM 679 C C . ARG A 1 89 ? 2.040 -5.150 -20.872 1.00 82.12 89 ARG A C 1
ATOM 681 O O . ARG A 1 89 ? 2.198 -6.170 -20.212 1.00 82.12 89 ARG A O 1
ATOM 688 N N . THR A 1 90 ? 2.342 -5.082 -22.161 1.00 85.56 90 THR A N 1
ATOM 689 C CA . THR A 1 90 ? 2.908 -6.206 -22.916 1.00 85.56 90 THR A CA 1
ATOM 690 C C . THR A 1 90 ? 4.373 -5.927 -23.211 1.00 85.56 90 THR A C 1
ATOM 692 O O . THR A 1 90 ? 4.707 -4.889 -23.786 1.00 85.56 90 THR A O 1
ATOM 695 N N . LYS A 1 91 ? 5.264 -6.844 -22.828 1.00 77.69 91 LYS A N 1
ATOM 696 C CA . LYS A 1 91 ? 6.686 -6.736 -23.152 1.00 77.69 91 LYS A CA 1
ATOM 697 C C . LYS A 1 91 ? 6.917 -7.171 -24.599 1.00 77.69 91 LYS A C 1
ATOM 699 O O . LYS A 1 91 ? 6.800 -8.348 -24.933 1.00 77.69 91 LYS A O 1
ATOM 704 N N . ILE A 1 92 ? 7.259 -6.212 -25.455 1.00 79.62 92 ILE A N 1
ATOM 705 C CA . ILE A 1 92 ? 7.605 -6.475 -26.856 1.00 79.62 92 ILE A CA 1
ATOM 706 C C . ILE A 1 92 ? 8.915 -7.281 -26.891 1.00 79.62 92 ILE A C 1
ATOM 708 O O . ILE A 1 92 ? 9.883 -6.917 -26.223 1.00 79.62 92 ILE A O 1
ATOM 712 N N . GLY A 1 93 ? 8.943 -8.380 -27.651 1.00 79.81 93 GLY A N 1
ATOM 713 C CA . GLY A 1 93 ? 10.139 -9.216 -27.835 1.00 79.81 93 GLY A CA 1
ATOM 714 C C . GLY A 1 93 ? 10.212 -10.492 -26.984 1.00 79.81 93 GLY A C 1
ATOM 715 O O . GLY A 1 93 ? 11.224 -11.185 -27.028 1.00 79.81 93 GLY A O 1
ATOM 716 N N . VAL A 1 94 ? 9.163 -10.842 -26.231 1.00 81.31 94 VAL A N 1
ATOM 717 C CA . VAL A 1 94 ? 9.062 -12.158 -25.573 1.00 81.31 94 VAL A CA 1
ATOM 718 C C . VAL A 1 94 ? 8.572 -13.189 -26.596 1.00 81.31 94 VAL A C 1
ATOM 720 O O . VAL A 1 94 ? 7.410 -13.164 -26.987 1.00 81.31 94 VAL A O 1
ATOM 723 N N . MET A 1 95 ? 9.467 -14.073 -27.053 1.00 82.00 95 MET A N 1
ATOM 724 C CA . MET A 1 95 ? 9.130 -15.162 -27.992 1.00 82.00 95 MET A CA 1
ATOM 725 C C . MET A 1 95 ? 8.652 -16.442 -27.285 1.00 82.00 95 MET A C 1
ATOM 727 O O . MET A 1 95 ? 7.960 -17.250 -27.896 1.00 82.00 95 MET A O 1
ATOM 731 N N . PHE A 1 96 ? 8.995 -16.618 -26.003 1.00 77.94 96 PHE A N 1
ATOM 732 C CA . PHE A 1 96 ? 8.583 -17.751 -25.169 1.00 77.94 96 PHE A CA 1
ATOM 733 C C . PHE A 1 96 ? 8.234 -17.265 -23.752 1.00 77.94 96 PHE A C 1
ATOM 735 O O . PHE A 1 96 ? 9.014 -16.523 -23.155 1.00 77.94 96 PHE A O 1
ATOM 742 N N . GLY A 1 97 ? 7.092 -17.703 -23.212 1.00 84.38 97 GLY A N 1
ATOM 743 C CA . GLY A 1 97 ? 6.570 -17.295 -21.898 1.00 84.38 97 GLY A CA 1
ATOM 744 C C . GLY A 1 97 ? 5.427 -16.272 -21.974 1.00 84.38 97 GLY A C 1
ATOM 745 O O . GLY A 1 97 ? 5.028 -15.862 -23.061 1.00 84.38 97 GLY A O 1
ATOM 746 N N . ASP A 1 98 ? 4.889 -15.878 -20.816 1.00 84.25 98 ASP A N 1
ATOM 747 C CA . ASP A 1 98 ? 3.838 -14.855 -20.718 1.00 84.25 98 ASP A CA 1
ATOM 748 C C . ASP A 1 98 ? 4.440 -13.445 -20.917 1.00 84.25 98 ASP A C 1
ATOM 750 O O . ASP A 1 98 ? 5.321 -13.046 -20.147 1.00 84.25 98 ASP A O 1
ATOM 754 N N . PRO A 1 99 ? 4.005 -12.675 -21.936 1.00 85.50 99 PRO A N 1
ATOM 755 C CA . PRO A 1 99 ? 4.499 -11.323 -22.186 1.00 85.50 99 PRO A CA 1
ATOM 756 C C . PRO A 1 99 ? 3.873 -10.266 -21.260 1.00 85.50 99 PRO A C 1
ATOM 758 O O . PRO A 1 99 ? 4.214 -9.082 -21.374 1.00 85.50 99 PRO A O 1
ATOM 761 N N . THR A 1 100 ? 2.947 -10.651 -20.380 1.00 85.25 100 THR A N 1
ATOM 762 C CA . THR A 1 100 ? 2.252 -9.744 -19.466 1.00 85.25 100 THR A CA 1
ATOM 763 C C . THR A 1 100 ? 3.207 -9.231 -18.392 1.00 85.25 100 THR A C 1
ATOM 765 O O . THR A 1 100 ? 3.765 -9.986 -17.599 1.00 85.25 100 THR A O 1
ATOM 768 N N . THR A 1 101 ? 3.380 -7.914 -18.345 1.00 83.12 101 THR A N 1
ATOM 769 C CA . THR A 1 101 ? 4.116 -7.211 -17.292 1.00 83.12 101 THR A CA 1
ATOM 770 C C . THR A 1 101 ? 3.237 -6.144 -16.642 1.00 83.12 101 THR A C 1
ATOM 772 O O . THR A 1 101 ? 2.176 -5.787 -17.148 1.00 83.12 101 THR A O 1
ATOM 775 N N . THR A 1 102 ? 3.664 -5.621 -15.501 1.00 80.88 102 THR A N 1
ATOM 776 C CA . THR A 1 102 ? 3.038 -4.469 -14.845 1.00 80.88 102 THR A CA 1
ATOM 777 C C . THR A 1 102 ? 4.122 -3.432 -14.541 1.00 80.88 102 THR A C 1
ATOM 779 O O . THR A 1 102 ? 5.256 -3.836 -14.321 1.00 80.88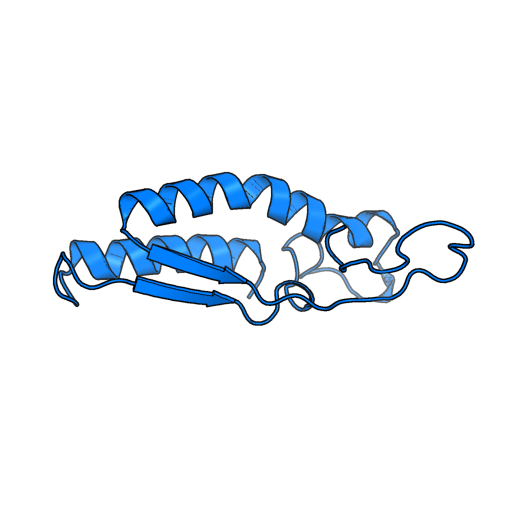 102 THR A O 1
ATOM 782 N N . PRO A 1 103 ? 3.829 -2.117 -14.498 1.00 69.75 103 PRO A N 1
ATOM 783 C CA . PRO A 1 103 ? 4.831 -1.049 -14.338 1.00 69.75 103 PRO A CA 1
ATOM 784 C C . PRO A 1 103 ? 5.751 -1.148 -13.109 1.00 69.75 103 PRO A C 1
ATOM 786 O O . PRO A 1 103 ? 6.764 -0.462 -13.045 1.00 69.75 103 PRO A O 1
ATOM 789 N N . TRP A 1 104 ? 5.382 -1.964 -12.122 1.00 65.88 104 TRP A N 1
ATOM 790 C CA . TRP A 1 104 ? 6.169 -2.226 -10.917 1.00 65.88 104 TRP A CA 1
ATOM 791 C C . TRP A 1 104 ? 7.119 -3.443 -11.056 1.00 65.88 104 TRP A C 1
ATOM 793 O O . TRP A 1 104 ? 8.037 -3.577 -10.245 1.00 65.88 104 TRP A O 1
ATOM 803 N N . ARG A 1 105 ? 6.920 -4.309 -12.064 1.00 50.62 105 ARG A N 1
ATOM 804 C CA . ARG A 1 105 ? 7.673 -5.552 -12.328 1.00 50.62 105 ARG A CA 1
ATOM 805 C C . ARG A 1 105 ? 8.379 -5.529 -13.698 1.00 50.62 105 ARG A C 1
ATOM 807 O O . ARG A 1 105 ? 8.621 -4.426 -14.228 1.00 50.62 105 ARG A O 1
#

Organism: NCBI:txid115553

Radius of gyration: 16.79 Å; chains: 1; bounding box: 35×36×46 Å

InterPro domains:
  IPR027417 P-loop containing nucleoside triphosphate hydrolase [G3DSA:3.40.50.300] (1-105)
  IPR049428 RecA-like, N-terminal [PF00154] (21-103)

pLDDT: mean 87.0, std 8.01, range [50.62, 95.19]

Sequence (105 aa):
MTYEQTVVETINLLRVVREKKLIDAKAPIVVVWDSLASMVPKQIADKSADAMNMNDNTALARATSASFKLIAQACDDYNCLLIVLNQTRTKIGVMFGDPTTTPWR

Secondary structure (DSSP, 8-state):
--HHHHHHHHHHHHHHHHHTT-S-TTSPEEEEES-GGGPPPHHHHT--GGG--TTGGGHHHHHHHHHHHHHHHHHHHTTEEEEE----EE-TT-SSS--EE-TT-

Foldseek 3Di:
DAPVVCLVVVLVVLVCCCVVVVDPLPDEAEAEAPALLPGHHPVCPPDDPVRDDPVRLQRSLVVCVVRVVVSVVSCVVRVYHYHHHWDWDAQPPCPDDGRTDTSND